Protein AF-A0A0C3AKZ2-F1 (afdb_monomer)

pLDDT: mean 85.58, std 11.34, range [43.47, 97.94]

Mean predicted aligned error: 7.95 Å

Foldseek 3Di:
DCVPPDDPDDDDDDDDDPQVCVVCVVVVVVQVQLQVFDFDADPVVRDTDTHHDHDPDDDDDLVVCCRVVVHDGQQDQQSDPVDRDGFDFDPPDPPDGGTHDDQDDPPDPDPPDD

Sequence (114 aa):
RLEHVFSLGVIPGPHSPKHVNSFLYPFYAEARLGSIGIPTFHSRLDRQFQMRWYVLFNTLDMPALAKVDGGKGAGAVVPCQKCPIEAIRDPRKKSGGTYYVPHQRPDEDGAWTD

Structure (mmCIF, N/CA/C/O backbone):
data_AF-A0A0C3AKZ2-F1
#
_entry.id   AF-A0A0C3AKZ2-F1
#
loop_
_atom_site.group_PDB
_atom_site.id
_atom_site.type_symbol
_atom_site.label_atom_id
_atom_site.label_alt_id
_atom_site.label_comp_id
_atom_site.label_asym_id
_atom_site.label_entity_id
_atom_site.label_seq_id
_atom_site.pdbx_PDB_ins_code
_atom_site.Cartn_x
_atom_site.Cartn_y
_atom_site.Cartn_z
_atom_site.occupancy
_atom_site.B_iso_or_equiv
_atom_site.auth_seq_id
_atom_site.auth_comp_id
_atom_site.auth_asym_id
_atom_site.auth_atom_id
_atom_s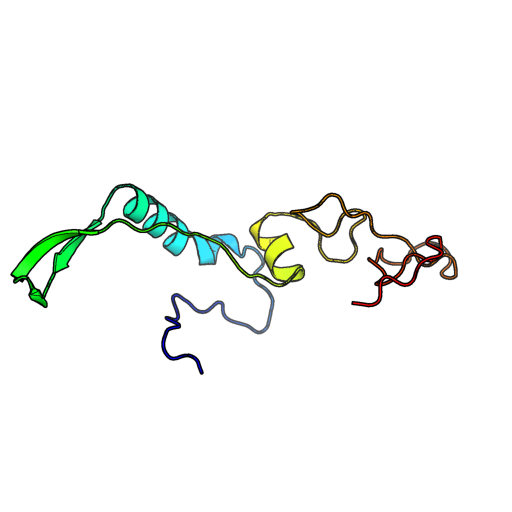ite.pdbx_PDB_model_num
ATOM 1 N N . ARG A 1 1 ? -17.242 10.279 -8.518 1.00 58.69 1 ARG A N 1
ATOM 2 C CA . ARG A 1 1 ? -18.024 10.284 -7.256 1.00 58.69 1 ARG A CA 1
ATOM 3 C C . ARG A 1 1 ? -17.180 9.557 -6.206 1.00 58.69 1 ARG A C 1
ATOM 5 O O . ARG A 1 1 ? -16.802 8.430 -6.479 1.00 58.69 1 ARG A O 1
ATOM 12 N N . LEU A 1 2 ? -16.787 10.210 -5.103 1.00 81.62 2 LEU A N 1
ATOM 13 C CA . LEU A 1 2 ? -15.818 9.703 -4.098 1.00 81.62 2 LEU A CA 1
ATOM 14 C C . LEU A 1 2 ? -16.471 9.397 -2.732 1.00 81.62 2 LEU A C 1
ATOM 16 O O . LEU A 1 2 ? -15.820 9.415 -1.699 1.00 81.62 2 LEU A O 1
ATOM 20 N N . GLU A 1 3 ? -17.775 9.127 -2.720 1.00 90.38 3 GLU A N 1
ATOM 21 C CA . GLU A 1 3 ? -18.609 9.097 -1.502 1.00 90.38 3 GLU A CA 1
ATOM 22 C C . GLU A 1 3 ? -18.279 7.964 -0.523 1.00 90.38 3 GLU A C 1
ATOM 24 O O . GLU A 1 3 ? -18.623 8.046 0.649 1.00 90.38 3 GLU A O 1
ATOM 29 N N . HIS A 1 4 ? -17.583 6.930 -0.996 1.00 89.69 4 HIS A N 1
ATOM 30 C CA . HIS A 1 4 ? -17.173 5.771 -0.200 1.00 89.69 4 HIS A CA 1
ATOM 31 C C . HIS A 1 4 ? -15.644 5.655 -0.103 1.00 89.69 4 HIS A C 1
ATOM 33 O O . HIS A 1 4 ? -15.115 4.569 0.120 1.00 89.69 4 HIS A O 1
ATOM 39 N N . VAL A 1 5 ? -14.924 6.761 -0.322 1.00 89.75 5 VAL A N 1
ATOM 40 C CA . VAL A 1 5 ? -13.461 6.804 -0.267 1.00 89.75 5 VAL A CA 1
ATOM 41 C C . VAL A 1 5 ? -13.034 7.577 0.971 1.00 89.75 5 VAL A C 1
ATOM 43 O O . VAL A 1 5 ? -13.239 8.785 1.067 1.00 89.75 5 VAL A O 1
ATOM 46 N N . PHE A 1 6 ? -12.398 6.878 1.907 1.00 89.81 6 PHE A N 1
ATOM 47 C CA . PHE A 1 6 ? -11.768 7.495 3.068 1.00 89.81 6 PHE A CA 1
ATOM 48 C C . PHE A 1 6 ? -10.286 7.723 2.783 1.00 89.81 6 PHE A C 1
ATOM 50 O O . PHE A 1 6 ? -9.561 6.792 2.432 1.00 89.81 6 PHE A O 1
ATOM 57 N N . SER A 1 7 ? -9.829 8.964 2.945 1.00 89.81 7 SER A N 1
ATOM 58 C CA . SER A 1 7 ? -8.400 9.266 2.892 1.00 89.81 7 SER A CA 1
ATOM 59 C C . SER A 1 7 ? -7.744 8.816 4.193 1.00 89.81 7 SER A C 1
ATOM 61 O O . SER A 1 7 ? -8.040 9.356 5.256 1.00 89.81 7 SER A O 1
ATOM 63 N N . LEU A 1 8 ? -6.868 7.816 4.107 1.00 88.69 8 LEU A N 1
ATOM 64 C CA . LEU A 1 8 ? -6.128 7.290 5.260 1.00 88.69 8 LEU A CA 1
ATOM 65 C C . LEU A 1 8 ? -4.833 8.060 5.536 1.00 88.69 8 LEU A C 1
ATOM 67 O O . LEU A 1 8 ? -4.309 8.018 6.644 1.00 88.69 8 LEU A O 1
ATOM 71 N N . GLY A 1 9 ? -4.298 8.754 4.534 1.00 89.44 9 GLY A N 1
ATOM 72 C CA . GLY A 1 9 ? -3.044 9.478 4.661 1.00 89.44 9 GLY A CA 1
ATOM 73 C C . GLY A 1 9 ? -2.647 10.180 3.372 1.00 89.44 9 GLY A C 1
ATOM 74 O O . GLY A 1 9 ? -3.158 9.885 2.293 1.00 89.44 9 GLY A O 1
ATOM 75 N N . VAL A 1 10 ? -1.714 11.120 3.501 1.00 90.88 10 VAL A N 1
ATOM 76 C CA . VAL A 1 10 ? -1.169 11.899 2.388 1.00 90.88 10 VAL A CA 1
ATOM 77 C C . VAL A 1 10 ? 0.348 11.762 2.405 1.00 90.88 10 VAL A C 1
ATOM 79 O O . VAL A 1 10 ? 0.987 12.033 3.420 1.00 90.88 10 VAL A O 1
ATOM 82 N N . ILE A 1 11 ? 0.929 11.352 1.276 1.00 91.06 11 ILE A N 1
ATOM 83 C CA . ILE A 1 11 ? 2.379 11.401 1.071 1.00 91.06 11 ILE A CA 1
ATOM 84 C C . ILE A 1 11 ? 2.696 12.759 0.431 1.00 91.06 11 ILE A C 1
ATOM 86 O O . ILE A 1 11 ? 2.173 13.044 -0.649 1.00 91.06 11 ILE A O 1
ATOM 90 N N . PRO A 1 12 ? 3.509 13.614 1.073 1.00 90.56 12 PRO A N 1
ATOM 91 C CA . PRO A 1 12 ? 3.789 14.945 0.556 1.00 90.56 12 PRO A CA 1
ATOM 92 C C . PRO A 1 12 ? 4.616 14.883 -0.736 1.00 90.56 12 PRO A C 1
ATOM 94 O O . PRO A 1 12 ? 5.537 14.075 -0.863 1.00 90.56 12 PRO A O 1
ATOM 97 N N . GLY A 1 13 ? 4.287 15.763 -1.684 1.00 89.56 13 GLY A N 1
ATOM 98 C CA . GLY A 1 13 ? 5.088 16.023 -2.883 1.00 89.56 13 GLY A CA 1
ATOM 99 C C . GLY A 1 13 ? 6.197 17.061 -2.636 1.00 89.56 13 GLY A C 1
ATOM 100 O O . GLY A 1 13 ? 6.452 17.430 -1.490 1.00 89.56 13 GLY A O 1
ATOM 101 N N . PRO A 1 14 ? 6.865 17.569 -3.690 1.00 91.38 14 PRO A N 1
ATOM 102 C CA . PRO A 1 14 ? 6.663 17.265 -5.113 1.00 91.38 14 PRO A CA 1
ATOM 103 C C . PRO A 1 14 ? 7.445 16.031 -5.586 1.00 91.38 14 PRO A C 1
ATOM 105 O O . PRO A 1 14 ? 7.193 15.503 -6.666 1.00 91.38 14 PRO A O 1
ATOM 108 N N . HIS A 1 15 ? 8.413 15.575 -4.792 1.00 89.50 15 HIS A N 1
ATOM 109 C CA . HIS A 1 15 ? 9.263 14.451 -5.148 1.00 89.50 15 HIS A CA 1
ATOM 110 C C . HIS A 1 15 ? 8.684 13.141 -4.650 1.00 89.50 15 HIS A C 1
ATOM 112 O O . HIS A 1 15 ? 8.042 13.058 -3.608 1.00 89.50 15 HIS A O 1
ATOM 118 N N . SER A 1 16 ? 8.973 12.086 -5.398 1.00 85.75 16 SER A N 1
ATOM 119 C CA . SER A 1 16 ? 8.522 10.764 -5.021 1.00 85.75 16 SER A CA 1
ATOM 120 C C . SER A 1 16 ? 9.211 10.285 -3.733 1.00 85.75 16 SER A C 1
ATOM 122 O O . SER A 1 16 ? 10.422 10.502 -3.597 1.00 85.75 16 SER A O 1
ATOM 124 N N . PRO A 1 17 ? 8.502 9.588 -2.828 1.00 89.62 17 PRO A N 1
ATOM 125 C CA . PRO A 1 17 ? 9.085 9.121 -1.577 1.00 89.62 17 PRO A CA 1
ATOM 126 C C . PRO A 1 17 ? 10.242 8.158 -1.857 1.00 89.62 17 PRO A C 1
ATOM 128 O O . PRO A 1 17 ? 10.113 7.242 -2.673 1.00 89.62 17 PRO A O 1
ATOM 131 N N . LYS A 1 18 ? 11.370 8.357 -1.162 1.00 87.50 18 LYS A N 1
ATOM 132 C CA . LYS A 1 18 ? 12.519 7.436 -1.218 1.00 87.50 18 LYS A CA 1
ATOM 133 C C . LYS A 1 18 ? 12.165 6.069 -0.631 1.00 87.50 18 LYS A C 1
ATOM 135 O O . LYS A 1 18 ? 12.561 5.044 -1.170 1.00 87.50 18 LYS A O 1
ATOM 140 N N . HIS A 1 19 ? 11.381 6.071 0.446 1.00 88.00 19 HIS A N 1
ATOM 141 C CA . HIS A 1 19 ? 10.941 4.874 1.155 1.00 88.00 19 HIS A CA 1
ATOM 142 C C . HIS A 1 19 ? 9.424 4.924 1.331 1.00 88.00 19 HIS A C 1
ATOM 144 O O . HIS A 1 19 ? 8.930 5.372 2.355 1.00 88.00 19 HIS A O 1
ATOM 150 N N . VAL A 1 20 ? 8.662 4.488 0.324 1.00 90.12 20 VAL A N 1
ATOM 151 C CA . VAL A 1 20 ? 7.187 4.511 0.402 1.00 90.12 20 VAL A CA 1
ATOM 152 C C . VAL A 1 20 ? 6.663 3.719 1.610 1.00 90.12 20 VAL A C 1
ATOM 154 O O . VAL A 1 20 ? 5.724 4.148 2.276 1.00 90.12 20 VAL A O 1
ATOM 157 N N . ASN A 1 21 ? 7.347 2.632 1.976 1.00 88.94 21 ASN A N 1
ATOM 158 C CA . ASN A 1 21 ? 6.959 1.772 3.091 1.00 88.94 21 ASN A CA 1
ATOM 159 C C . ASN A 1 21 ? 7.025 2.464 4.462 1.00 88.94 21 ASN A C 1
ATOM 161 O O . ASN A 1 21 ? 6.287 2.061 5.355 1.00 88.94 21 ASN A O 1
ATOM 165 N N . SER A 1 22 ? 7.813 3.535 4.642 1.00 91.94 22 SER A N 1
ATOM 166 C CA . SER A 1 22 ? 7.794 4.292 5.906 1.00 91.94 22 SER A CA 1
ATOM 167 C C . SER A 1 22 ? 6.466 5.020 6.119 1.00 91.94 22 SER A C 1
ATOM 169 O O . SER A 1 22 ? 6.026 5.171 7.253 1.00 91.94 22 SER A O 1
ATOM 171 N N . PHE A 1 23 ? 5.812 5.443 5.033 1.00 92.31 23 PHE A N 1
ATOM 172 C CA . PHE A 1 23 ? 4.497 6.086 5.075 1.00 92.31 23 PHE A CA 1
ATOM 173 C C . PHE A 1 23 ? 3.366 5.067 5.234 1.00 92.31 23 PHE A C 1
ATOM 175 O O . PHE A 1 23 ? 2.360 5.365 5.868 1.00 92.31 23 PHE A O 1
ATOM 182 N N . LEU A 1 24 ? 3.528 3.865 4.672 1.00 91.50 24 LEU A N 1
ATOM 183 C CA . LEU A 1 24 ? 2.522 2.801 4.738 1.00 91.50 24 LEU A CA 1
ATOM 184 C C . LEU A 1 24 ? 2.575 1.997 6.044 1.00 91.50 24 LEU A C 1
ATOM 186 O O . LEU A 1 24 ? 1.610 1.312 6.379 1.00 91.50 24 LEU A O 1
ATOM 190 N N . TYR A 1 25 ? 3.675 2.076 6.796 1.00 93.00 25 TYR A N 1
ATOM 191 C CA . TYR A 1 25 ? 3.870 1.289 8.012 1.00 93.00 25 TYR A CA 1
ATOM 192 C C . TYR A 1 25 ? 2.752 1.448 9.062 1.00 93.00 25 TYR A C 1
ATOM 194 O O . TYR A 1 25 ? 2.283 0.419 9.550 1.00 93.00 25 TYR A O 1
ATOM 202 N N . PRO A 1 26 ? 2.253 2.662 9.390 1.00 93.94 26 PRO A N 1
ATOM 203 C CA . PRO A 1 26 ? 1.145 2.807 10.337 1.00 93.94 26 PRO A CA 1
ATOM 204 C C . PRO A 1 26 ? -0.117 2.064 9.885 1.00 93.94 26 PRO A C 1
ATOM 206 O O . PRO A 1 26 ? -0.749 1.375 10.681 1.00 93.94 26 PRO A O 1
ATOM 209 N N . PHE A 1 27 ? -0.439 2.132 8.590 1.00 93.19 27 PHE A N 1
ATOM 210 C CA . PHE A 1 27 ? -1.571 1.403 8.023 1.00 93.19 27 PHE A CA 1
ATOM 211 C C . PHE A 1 27 ? -1.366 -0.113 8.095 1.00 93.19 27 PHE A C 1
ATOM 213 O O . PHE A 1 27 ? -2.279 -0.842 8.471 1.00 93.19 27 PHE A O 1
ATOM 220 N N . TYR A 1 28 ? -0.161 -0.597 7.787 1.00 92.25 28 TYR A N 1
ATOM 221 C CA . TYR A 1 28 ? 0.166 -2.018 7.896 1.00 92.25 28 TYR A CA 1
ATOM 222 C C . TYR A 1 28 ? 0.058 -2.530 9.342 1.00 92.25 28 TYR A C 1
ATOM 224 O O . TYR A 1 28 ? -0.473 -3.617 9.580 1.00 92.25 28 TYR A O 1
ATOM 232 N N . ALA A 1 29 ? 0.529 -1.746 10.315 1.00 94.44 29 ALA A N 1
ATOM 233 C CA . ALA A 1 29 ? 0.416 -2.079 11.730 1.00 94.44 29 ALA A CA 1
ATOM 234 C C . ALA A 1 29 ? -1.056 -2.182 12.168 1.00 94.44 29 ALA A C 1
ATOM 236 O O . ALA A 1 29 ? -1.433 -3.166 12.808 1.00 94.44 29 ALA A O 1
ATOM 237 N N . GLU A 1 30 ? -1.895 -1.230 11.752 1.00 94.25 30 GLU A N 1
ATOM 238 C CA . GLU A 1 30 ? -3.333 -1.245 12.037 1.00 94.25 30 GLU A CA 1
ATOM 239 C C . GLU A 1 30 ? -4.041 -2.418 11.343 1.00 94.25 30 GLU A C 1
ATOM 241 O O . GLU A 1 30 ? -4.841 -3.110 11.966 1.00 94.25 30 GLU A O 1
ATOM 246 N N . ALA A 1 31 ? -3.704 -2.717 10.083 1.00 94.19 31 ALA A N 1
ATOM 247 C CA . ALA A 1 31 ? -4.243 -3.869 9.352 1.00 94.19 31 ALA A CA 1
ATOM 248 C C . ALA A 1 31 ? -3.922 -5.194 10.051 1.00 94.19 31 ALA A C 1
ATOM 250 O O . ALA A 1 31 ? -4.762 -6.094 10.131 1.00 94.19 31 ALA A O 1
ATOM 251 N N . ARG A 1 32 ? -2.716 -5.307 10.618 1.00 95.44 32 ARG A N 1
ATOM 252 C CA . ARG A 1 32 ? -2.326 -6.472 11.411 1.00 95.44 32 ARG A CA 1
ATOM 253 C C . ARG A 1 32 ? -3.198 -6.606 12.660 1.00 95.44 32 ARG A C 1
ATOM 255 O O . ARG A 1 32 ? -3.666 -7.709 12.937 1.00 95.44 32 ARG A O 1
ATOM 262 N N . LEU A 1 33 ? -3.461 -5.516 13.379 1.00 96.25 33 LEU A N 1
ATOM 263 C CA . LEU A 1 33 ? -4.384 -5.529 14.521 1.00 96.25 33 LEU A CA 1
ATOM 264 C C . LEU A 1 33 ? -5.819 -5.859 14.085 1.00 96.25 33 LEU A C 1
ATOM 266 O O . LEU A 1 33 ? -6.463 -6.713 14.692 1.00 96.25 33 LEU A O 1
ATOM 270 N N . GLY A 1 34 ? -6.281 -5.272 12.981 1.00 96.44 34 GLY A N 1
ATOM 271 C CA . GLY A 1 34 ? -7.585 -5.529 12.372 1.00 96.44 34 GLY A CA 1
ATOM 272 C C . GLY A 1 34 ? -7.819 -6.999 12.029 1.00 96.44 34 GLY A C 1
ATOM 273 O O . GLY A 1 34 ? -8.925 -7.502 12.214 1.00 96.44 34 GLY A O 1
ATOM 274 N N . SER A 1 35 ? -6.777 -7.724 11.613 1.00 96.50 35 SER A N 1
ATOM 275 C CA . SER A 1 35 ? -6.884 -9.162 11.330 1.00 96.50 35 SER A CA 1
ATOM 276 C C . SER A 1 35 ? -7.110 -10.029 12.581 1.00 96.50 35 SER A C 1
ATOM 278 O O . SER A 1 35 ? -7.712 -11.101 12.484 1.00 96.50 35 SER A O 1
ATOM 280 N N . ILE A 1 36 ? -6.666 -9.558 13.753 1.00 96.38 36 ILE A N 1
ATOM 281 C CA . ILE A 1 36 ? -6.855 -10.209 15.060 1.00 96.38 36 ILE A CA 1
ATOM 282 C C . ILE A 1 36 ? -8.218 -9.809 15.654 1.00 96.38 36 ILE A C 1
ATOM 284 O O . ILE A 1 36 ? -8.983 -10.661 16.125 1.00 96.38 36 ILE A O 1
ATOM 288 N N . GLY A 1 37 ? -8.536 -8.517 15.589 1.00 96.69 37 GLY A N 1
ATOM 289 C CA . GLY A 1 37 ? -9.738 -7.902 16.142 1.00 96.69 37 GLY A CA 1
ATOM 290 C C . GLY A 1 37 ? -9.405 -6.689 17.007 1.00 96.69 37 GLY A C 1
ATOM 291 O O . GLY A 1 37 ? -8.531 -6.756 17.869 1.00 96.69 37 GLY A O 1
ATOM 292 N N . ILE A 1 38 ? -10.119 -5.589 16.775 1.00 96.00 38 ILE A N 1
ATOM 293 C CA . ILE A 1 38 ? -9.984 -4.338 17.524 1.00 96.00 38 ILE A CA 1
ATOM 294 C C . ILE A 1 38 ? -11.266 -4.129 18.345 1.00 96.00 38 ILE A C 1
ATOM 296 O O . ILE A 1 38 ? -12.350 -4.044 17.749 1.00 96.00 38 ILE A O 1
ATOM 300 N N . PRO A 1 39 ? -11.189 -4.028 19.688 1.00 96.56 39 PRO A N 1
ATOM 301 C CA . PRO A 1 39 ? -12.337 -3.677 20.517 1.00 96.56 39 PRO A CA 1
ATOM 302 C C . PRO A 1 39 ? -12.922 -2.337 20.066 1.00 96.56 39 PRO A C 1
ATOM 304 O O . PRO A 1 39 ? -12.255 -1.308 20.120 1.00 96.56 39 PRO A O 1
ATOM 307 N N . THR A 1 40 ? -14.157 -2.365 19.579 1.00 97.25 40 THR A N 1
ATOM 308 C CA . THR A 1 40 ? -14.819 -1.212 18.969 1.00 97.25 40 THR A CA 1
ATOM 309 C C . THR A 1 40 ? -16.231 -1.089 19.515 1.00 97.25 40 THR A C 1
ATOM 311 O O . THR A 1 40 ? -16.940 -2.081 19.691 1.00 97.25 40 THR A O 1
ATOM 314 N N . PHE A 1 41 ? -16.666 0.142 19.758 1.00 97.88 41 PHE A N 1
ATOM 315 C CA . PHE A 1 41 ? -18.023 0.417 20.203 1.00 97.88 41 PHE A CA 1
ATOM 316 C C . PHE A 1 41 ? -18.984 0.533 19.014 1.00 97.88 41 PHE A C 1
ATOM 318 O O . PHE A 1 41 ? -18.753 1.303 18.082 1.00 97.88 41 PHE A O 1
ATOM 325 N N . HIS A 1 42 ? -20.088 -0.213 19.050 1.00 97.25 42 HIS A N 1
ATOM 326 C CA . HIS A 1 42 ? -21.139 -0.152 18.042 1.00 97.25 42 HIS A CA 1
ATOM 327 C C . HIS A 1 42 ? -22.264 0.786 18.493 1.00 97.25 42 HIS A C 1
ATOM 329 O O . HIS A 1 42 ? -23.193 0.350 19.169 1.00 97.25 42 HIS A O 1
ATOM 335 N N . SER A 1 43 ? -22.261 2.037 18.027 1.00 96.88 43 SER A N 1
ATOM 336 C CA . SER A 1 43 ? -23.221 3.072 18.460 1.00 96.88 43 SER A CA 1
ATOM 337 C C . SER A 1 43 ? -24.697 2.681 18.306 1.00 96.88 43 SER A C 1
ATOM 339 O O . SER A 1 43 ? -25.480 2.864 19.226 1.00 96.88 43 SER A O 1
ATOM 341 N N . ARG A 1 44 ? -25.090 2.071 17.178 1.00 97.00 44 ARG A N 1
ATOM 342 C CA . ARG A 1 44 ? -26.488 1.638 16.946 1.00 97.00 44 ARG A CA 1
ATOM 343 C C . ARG A 1 44 ? -26.966 0.515 17.879 1.00 97.00 44 ARG A C 1
ATOM 345 O O . ARG A 1 44 ? -28.165 0.368 18.070 1.00 97.00 44 ARG A O 1
ATOM 352 N N . LEU A 1 45 ? -26.055 -0.326 18.367 1.00 96.88 45 LEU A N 1
ATOM 353 C CA . LEU A 1 45 ? -26.378 -1.494 19.198 1.00 96.88 45 LEU A CA 1
ATOM 354 C C . LEU A 1 45 ? -25.992 -1.281 20.666 1.00 96.88 45 LEU A C 1
ATOM 356 O O . LEU A 1 45 ? -26.159 -2.206 21.454 1.00 96.88 45 LEU A O 1
ATOM 360 N N . ASP A 1 46 ? -25.433 -0.111 20.988 1.00 97.38 46 ASP A N 1
ATOM 361 C CA . ASP A 1 46 ? -24.951 0.285 22.311 1.00 97.38 46 ASP A CA 1
ATOM 362 C C . ASP A 1 46 ? -24.114 -0.798 23.016 1.00 97.38 46 ASP A C 1
ATOM 364 O O . ASP A 1 46 ? -24.337 -1.169 24.166 1.00 97.38 46 ASP A O 1
ATOM 368 N N . ARG A 1 47 ? -23.161 -1.393 22.285 1.00 97.94 47 ARG A N 1
ATOM 369 C CA . ARG A 1 47 ? -22.335 -2.491 22.810 1.00 97.94 47 ARG A CA 1
ATOM 370 C C . ARG A 1 47 ? -20.942 -2.535 22.203 1.00 97.94 47 ARG A C 1
ATOM 372 O O . ARG A 1 47 ? -20.727 -2.102 21.071 1.00 97.94 47 ARG A O 1
ATOM 379 N N . GLN A 1 48 ? -20.009 -3.129 22.938 1.00 97.94 48 GLN A N 1
ATOM 380 C CA . GLN A 1 48 ? -18.673 -3.446 22.435 1.00 97.94 48 GLN A CA 1
ATOM 381 C C . GLN A 1 48 ? -18.719 -4.668 21.508 1.00 97.94 48 GLN A C 1
ATOM 383 O O . GLN A 1 48 ? -19.465 -5.619 21.745 1.00 97.94 48 GLN A O 1
ATOM 388 N N . PHE A 1 49 ? -17.902 -4.658 20.459 1.00 97.06 49 PHE A N 1
ATOM 389 C CA . PHE A 1 49 ? -17.666 -5.807 19.590 1.00 97.06 49 PHE A CA 1
ATOM 390 C C . PHE A 1 49 ? -16.203 -5.852 19.140 1.00 97.06 49 PHE A C 1
ATOM 392 O O . PHE A 1 49 ? -15.471 -4.872 19.250 1.00 97.06 49 PHE A O 1
ATOM 399 N N . GLN A 1 50 ? -15.768 -7.005 18.636 1.00 97.31 50 GLN A N 1
ATOM 400 C CA . GLN A 1 50 ? -14.442 -7.158 18.039 1.00 97.31 50 GLN A CA 1
ATOM 401 C C . GLN A 1 50 ? -14.531 -6.860 16.543 1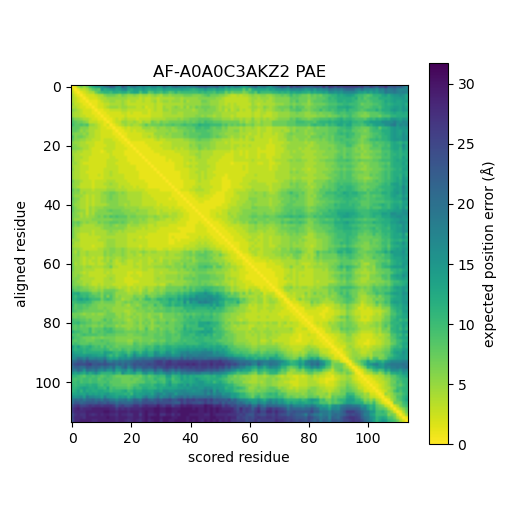.00 97.31 50 GLN A C 1
ATOM 403 O O . GLN A 1 50 ? -15.030 -7.683 15.774 1.00 97.31 50 GLN A O 1
ATOM 408 N N . MET A 1 51 ? -14.072 -5.680 16.129 1.00 96.50 51 MET A N 1
ATOM 409 C CA . MET A 1 51 ? -14.035 -5.303 14.721 1.00 96.50 51 MET A CA 1
ATOM 410 C C . MET A 1 51 ? -12.863 -5.996 14.038 1.00 96.50 51 MET A C 1
ATOM 412 O O . MET A 1 51 ? -11.711 -5.789 14.414 1.00 96.50 51 MET A O 1
ATOM 416 N N . ARG A 1 52 ? -13.163 -6.801 13.019 1.00 97.19 52 ARG A N 1
ATOM 417 C CA . ARG A 1 52 ? -12.157 -7.421 12.158 1.00 97.19 52 ARG A CA 1
ATOM 418 C C . ARG A 1 52 ? -12.251 -6.857 10.759 1.00 97.19 52 ARG A C 1
ATOM 420 O O . ARG A 1 52 ? -13.349 -6.717 10.227 1.00 97.19 52 ARG A O 1
ATOM 427 N N . TRP A 1 53 ? -11.104 -6.562 10.170 1.00 94.62 53 TRP A N 1
ATOM 428 C CA . TRP A 1 53 ? -11.023 -6.075 8.803 1.00 94.62 53 TRP A CA 1
ATOM 429 C C . TRP A 1 53 ? -9.740 -6.567 8.138 1.00 94.62 53 TRP A C 1
ATOM 431 O O . TRP A 1 53 ? -8.750 -6.869 8.805 1.00 94.62 53 TRP A O 1
ATOM 441 N N . TYR A 1 54 ? -9.791 -6.679 6.813 1.00 94.75 54 TYR A N 1
ATOM 442 C CA . TYR A 1 54 ? -8.726 -7.250 5.996 1.00 94.75 54 TYR A CA 1
ATOM 443 C C . TYR A 1 54 ? -8.518 -6.385 4.756 1.00 94.75 54 TYR A C 1
ATOM 445 O O . TYR A 1 54 ? -9.480 -5.886 4.169 1.00 94.75 54 TYR A O 1
ATOM 453 N N . VAL A 1 55 ? -7.264 -6.228 4.339 1.00 91.50 55 VAL A N 1
ATOM 454 C CA . VAL A 1 55 ? -6.930 -5.598 3.058 1.00 91.50 55 VAL A CA 1
ATOM 455 C C . VAL A 1 55 ? -7.176 -6.621 1.954 1.00 91.50 55 VAL A C 1
ATOM 457 O O . VAL A 1 55 ? -6.509 -7.651 1.917 1.00 91.50 55 VAL A O 1
ATOM 460 N N . LEU A 1 56 ? -8.143 -6.355 1.074 1.00 91.12 56 LEU A N 1
ATOM 461 C CA . LEU A 1 56 ? -8.490 -7.275 -0.016 1.00 91.12 56 LEU A CA 1
ATOM 462 C C . LEU A 1 56 ? -7.570 -7.111 -1.229 1.00 91.12 56 LEU A C 1
ATOM 464 O O . LEU A 1 56 ? -7.079 -8.095 -1.771 1.00 91.12 56 LEU A O 1
ATOM 468 N N . PHE A 1 57 ? -7.337 -5.873 -1.664 1.00 86.31 57 PHE A N 1
ATOM 469 C CA . PHE A 1 57 ? -6.474 -5.567 -2.801 1.00 86.31 57 PHE A CA 1
ATOM 470 C C . PHE A 1 57 ? -5.916 -4.145 -2.696 1.00 86.31 57 PHE A C 1
ATOM 472 O O . PHE A 1 57 ? -6.527 -3.276 -2.077 1.00 86.31 57 PHE A O 1
ATOM 479 N N . ASN A 1 58 ? -4.773 -3.914 -3.344 1.00 85.88 58 ASN A N 1
ATOM 480 C CA . ASN A 1 58 ? -4.163 -2.595 -3.497 1.00 85.88 58 ASN A CA 1
ATOM 481 C C . ASN A 1 58 ? -4.112 -2.244 -4.985 1.00 85.88 58 ASN A C 1
ATOM 483 O O . ASN A 1 58 ? -3.519 -2.980 -5.774 1.00 85.88 58 ASN A O 1
ATOM 487 N N . THR A 1 59 ? -4.711 -1.118 -5.368 1.00 87.19 59 THR A N 1
ATOM 488 C CA . THR A 1 59 ? -4.613 -0.566 -6.726 1.00 87.19 59 THR A CA 1
ATOM 489 C C . THR A 1 59 ? -3.520 0.487 -6.766 1.00 87.19 59 THR A C 1
ATOM 491 O O . THR A 1 59 ? -3.626 1.518 -6.102 1.00 87.19 59 TH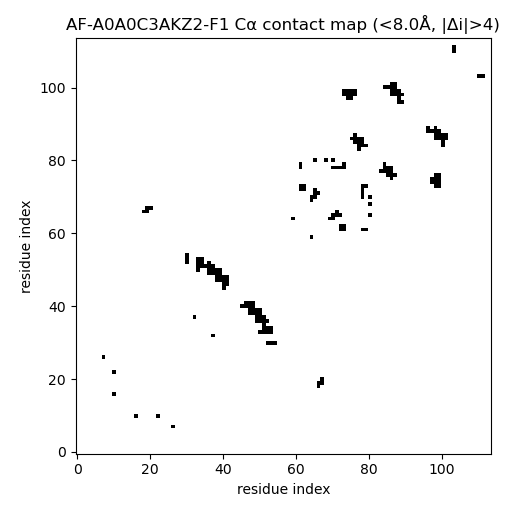R A O 1
ATOM 494 N N . LEU A 1 60 ? -2.475 0.228 -7.541 1.00 87.56 60 LEU A N 1
ATOM 495 C CA . LEU A 1 60 ? -1.327 1.110 -7.705 1.00 87.56 60 LEU A CA 1
ATOM 496 C C . LEU A 1 60 ? -0.999 1.194 -9.194 1.00 87.56 60 LEU A C 1
ATOM 498 O O . LEU A 1 60 ? -1.178 0.217 -9.924 1.00 87.56 60 LEU A O 1
ATOM 502 N N . ASP A 1 61 ? -0.503 2.343 -9.641 1.00 86.06 61 ASP A N 1
ATOM 503 C CA . ASP A 1 61 ? 0.144 2.406 -10.946 1.00 86.06 61 ASP A CA 1
ATOM 504 C C . ASP A 1 61 ? 1.470 1.616 -10.918 1.00 86.06 61 ASP A C 1
ATOM 506 O O . ASP A 1 61 ? 1.994 1.257 -9.858 1.00 86.06 61 ASP A O 1
ATOM 510 N N . MET A 1 62 ? 2.022 1.304 -12.094 1.00 82.62 62 MET A N 1
ATOM 511 C CA . MET A 1 62 ? 3.267 0.529 -12.183 1.00 82.62 62 MET A CA 1
ATOM 512 C C . MET A 1 62 ? 4.437 1.164 -11.398 1.00 82.62 62 MET A C 1
ATOM 514 O O . MET A 1 62 ? 5.147 0.430 -10.705 1.00 82.62 62 MET A O 1
ATOM 518 N N . PRO A 1 63 ? 4.664 2.496 -11.444 1.00 84.81 63 PRO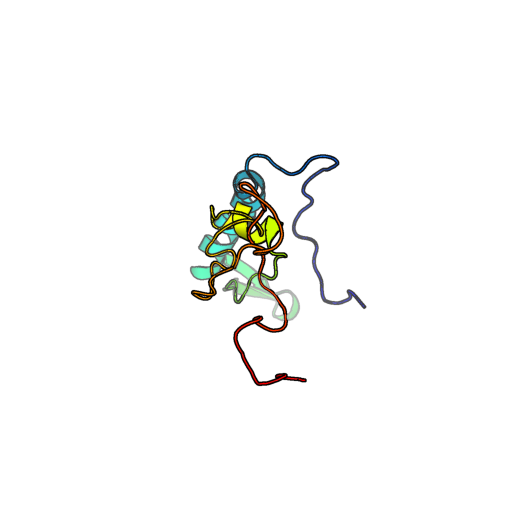 A N 1
ATOM 519 C CA . PRO A 1 63 ? 5.708 3.133 -10.643 1.00 84.81 63 PRO A CA 1
ATOM 520 C C . PRO A 1 63 ? 5.520 2.997 -9.128 1.00 84.81 63 PRO A C 1
ATOM 522 O O . PRO A 1 63 ? 6.508 2.780 -8.421 1.00 84.81 63 PRO A O 1
ATOM 525 N N . ALA A 1 64 ? 4.297 3.143 -8.608 1.00 87.12 64 ALA A N 1
ATOM 526 C CA . ALA A 1 64 ? 4.034 2.991 -7.182 1.00 87.12 64 ALA A CA 1
ATOM 527 C C . ALA A 1 64 ? 4.156 1.528 -6.750 1.00 87.12 64 ALA A C 1
ATOM 529 O O . ALA A 1 64 ? 4.789 1.263 -5.729 1.00 87.12 64 ALA A O 1
ATOM 530 N N . LEU A 1 65 ? 3.641 0.585 -7.547 1.00 86.50 65 LEU A N 1
ATOM 531 C CA . LEU A 1 65 ? 3.756 -0.848 -7.266 1.00 86.50 65 LEU A CA 1
ATOM 532 C C . LEU A 1 65 ? 5.224 -1.272 -7.142 1.00 86.50 65 LEU A C 1
ATOM 534 O O . LEU A 1 65 ? 5.603 -1.850 -6.126 1.00 86.50 65 LEU A O 1
ATOM 538 N N . ALA A 1 66 ? 6.072 -0.866 -8.095 1.00 86.50 66 ALA A N 1
ATOM 539 C CA . ALA A 1 66 ? 7.504 -1.157 -8.058 1.00 86.50 66 ALA A CA 1
ATOM 540 C C . ALA A 1 66 ? 8.183 -0.649 -6.772 1.00 86.50 66 ALA A C 1
ATOM 542 O O . ALA A 1 66 ? 9.109 -1.277 -6.268 1.00 86.50 66 ALA A O 1
ATOM 543 N N . LYS A 1 67 ? 7.725 0.470 -6.203 1.00 87.50 67 LYS A N 1
ATOM 544 C CA . LYS A 1 67 ? 8.278 0.998 -4.946 1.00 87.50 67 LYS A CA 1
ATOM 545 C C . LYS A 1 67 ? 7.775 0.268 -3.712 1.00 87.50 67 LYS A C 1
ATOM 547 O O . LYS A 1 67 ? 8.544 0.111 -2.769 1.00 87.50 67 LYS A O 1
ATOM 552 N N . VAL A 1 68 ? 6.503 -0.120 -3.704 1.00 87.56 68 VAL A N 1
ATOM 553 C CA . VAL A 1 68 ? 5.879 -0.818 -2.572 1.00 87.56 68 VAL A CA 1
ATOM 554 C C . VAL A 1 68 ? 6.433 -2.236 -2.460 1.00 87.56 68 VAL A C 1
ATOM 556 O O . VAL A 1 68 ? 6.927 -2.621 -1.401 1.00 87.56 68 VAL A O 1
ATOM 559 N N . ASP A 1 69 ? 6.450 -2.966 -3.575 1.00 84.75 69 ASP A N 1
ATOM 560 C CA . ASP A 1 69 ? 6.845 -4.375 -3.637 1.00 84.75 69 ASP A CA 1
ATOM 561 C C . ASP A 1 69 ? 8.365 -4.550 -3.891 1.00 84.75 69 ASP A C 1
ATOM 563 O O . ASP A 1 69 ? 8.843 -5.670 -4.053 1.00 84.75 69 ASP A O 1
ATOM 567 N N . GLY A 1 70 ? 9.145 -3.462 -3.970 1.00 81.44 70 GLY A N 1
ATO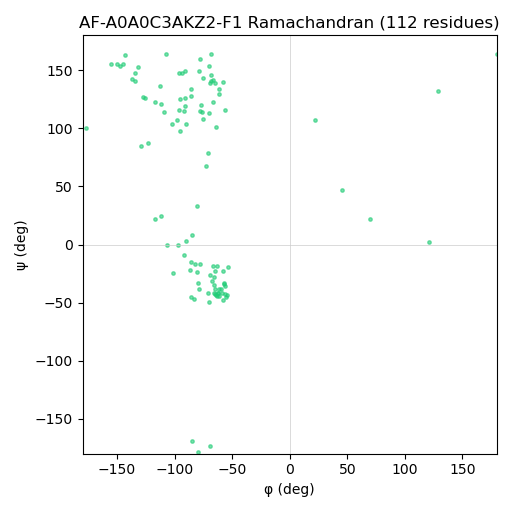M 568 C CA . GLY A 1 70 ? 10.604 -3.506 -4.174 1.00 81.44 70 GLY A CA 1
ATOM 569 C C . GLY A 1 70 ? 11.054 -3.971 -5.568 1.00 81.44 70 GLY A C 1
ATOM 570 O O . GLY A 1 70 ? 12.174 -4.453 -5.735 1.00 81.44 70 GLY A O 1
ATOM 571 N N . GLY A 1 71 ? 10.180 -3.852 -6.567 1.00 81.31 71 GLY A N 1
ATOM 572 C CA . GLY A 1 71 ? 10.447 -4.203 -7.958 1.00 81.31 71 GLY A CA 1
ATOM 573 C C . GLY A 1 71 ? 11.235 -3.146 -8.730 1.00 81.31 71 GLY A C 1
ATOM 574 O O . GLY A 1 71 ? 11.604 -2.081 -8.232 1.00 81.31 71 GLY A O 1
ATOM 575 N N . LYS A 1 72 ? 11.471 -3.433 -10.012 1.00 81.31 72 LYS A N 1
ATOM 576 C CA . LYS A 1 72 ? 11.958 -2.437 -10.974 1.00 81.31 72 LYS A CA 1
ATOM 577 C C . LYS A 1 72 ? 10.772 -1.810 -11.708 1.00 81.31 72 LYS A C 1
ATOM 579 O O . LYS A 1 72 ? 9.761 -2.462 -11.927 1.00 81.31 72 LYS A O 1
ATOM 584 N N . GLY A 1 73 ? 10.903 -0.534 -12.075 1.00 80.31 73 GLY A N 1
ATOM 585 C CA . GLY A 1 73 ? 9.853 0.197 -12.793 1.00 80.31 73 GLY A CA 1
ATOM 586 C C . GLY A 1 73 ? 9.638 -0.294 -14.230 1.00 80.31 73 GLY A C 1
ATOM 587 O O . GLY A 1 73 ? 10.278 -1.238 -14.684 1.00 80.31 73 GLY A O 1
ATOM 588 N N . ALA A 1 74 ? 8.789 0.417 -14.976 1.00 80.56 74 ALA A N 1
ATOM 589 C CA . ALA A 1 74 ? 8.317 0.034 -16.315 1.00 80.56 74 ALA A CA 1
ATOM 590 C C . ALA A 1 74 ? 9.412 -0.291 -17.357 1.00 80.56 74 ALA A C 1
ATOM 592 O O . ALA A 1 74 ? 9.131 -0.963 -18.340 1.00 80.56 74 ALA A O 1
ATOM 593 N N . GLY A 1 75 ? 10.653 0.159 -17.143 1.00 84.06 75 GLY A N 1
ATOM 594 C CA . GLY A 1 75 ? 11.794 -0.145 -18.011 1.00 84.06 75 GLY A CA 1
ATOM 595 C C . GLY A 1 75 ? 12.514 -1.469 -17.736 1.00 84.06 75 GLY A C 1
ATOM 596 O O . GLY A 1 75 ? 13.605 -1.680 -18.268 1.00 84.06 75 GLY A O 1
ATOM 597 N N . ALA A 1 76 ? 11.975 -2.318 -16.862 1.00 86.69 76 ALA A N 1
ATOM 598 C CA . ALA A 1 76 ? 12.526 -3.632 -16.554 1.00 86.69 76 ALA A CA 1
ATOM 599 C C . ALA A 1 76 ? 12.209 -4.667 -17.643 1.00 86.69 76 ALA A C 1
ATOM 601 O O . ALA A 1 76 ? 11.242 -4.519 -18.381 1.00 86.69 76 ALA A O 1
ATOM 602 N N . VAL A 1 77 ? 12.992 -5.751 -17.685 1.00 89.06 77 VAL A N 1
ATOM 603 C CA . VAL A 1 77 ? 12.701 -6.927 -18.530 1.00 89.06 77 VAL A CA 1
ATOM 604 C C . VAL A 1 77 ? 11.372 -7.564 -18.131 1.00 89.06 77 VAL A C 1
ATOM 606 O O . VAL A 1 77 ? 10.612 -7.963 -18.994 1.00 89.06 77 VAL A O 1
ATOM 609 N N . VAL A 1 78 ? 11.071 -7.611 -16.833 1.00 88.88 78 VAL A N 1
ATOM 610 C CA . VAL A 1 78 ? 9.796 -8.101 -16.295 1.00 88.88 78 VAL A CA 1
ATOM 611 C C . VAL A 1 78 ? 9.199 -6.975 -15.447 1.00 88.88 78 VAL A C 1
ATOM 613 O O . VAL A 1 78 ? 9.534 -6.859 -14.267 1.00 88.88 78 VAL A O 1
ATOM 616 N N . PRO A 1 79 ? 8.427 -6.052 -16.052 1.00 85.00 79 PRO A N 1
ATOM 617 C CA . PRO A 1 79 ? 7.947 -4.857 -15.358 1.00 85.00 79 PRO A CA 1
ATOM 618 C C . PRO A 1 79 ? 6.721 -5.117 -14.477 1.00 85.00 79 PRO A C 1
ATOM 620 O O . PRO A 1 79 ? 6.483 -4.365 -13.535 1.00 85.00 79 PRO A O 1
ATOM 623 N N . CYS A 1 80 ? 5.939 -6.165 -14.752 1.00 84.50 80 CYS A N 1
ATOM 624 C CA . CYS A 1 80 ? 4.831 -6.556 -13.887 1.00 84.50 80 CYS A CA 1
ATOM 625 C C . CYS A 1 80 ? 5.328 -7.473 -12.768 1.00 84.50 80 CYS A C 1
ATOM 627 O O . CYS A 1 80 ? 6.039 -8.439 -13.015 1.00 84.50 80 CYS A O 1
ATOM 629 N N . GLN A 1 81 ? 4.904 -7.212 -11.533 1.00 81.81 81 GLN A N 1
ATOM 630 C CA . GLN A 1 81 ? 5.227 -8.077 -10.390 1.00 81.81 81 GLN A CA 1
ATOM 631 C C . GLN A 1 81 ? 4.178 -9.163 -10.138 1.00 81.81 81 GLN A C 1
ATOM 633 O O . GLN A 1 81 ? 4.380 -10.032 -9.294 1.00 81.81 81 GLN A O 1
ATOM 638 N N . LYS A 1 82 ? 3.038 -9.100 -10.833 1.00 84.25 82 LYS A N 1
ATOM 639 C CA . LYS A 1 82 ? 1.933 -10.056 -10.682 1.00 84.25 82 LYS A CA 1
ATOM 640 C C . LYS A 1 82 ? 1.900 -11.101 -11.795 1.00 84.25 82 LYS A C 1
ATOM 642 O O . LYS A 1 82 ? 1.370 -12.182 -11.576 1.00 84.25 82 LYS A O 1
ATOM 647 N N . CYS A 1 83 ? 2.454 -10.796 -12.967 1.00 84.88 83 CYS A N 1
ATOM 648 C CA . CYS A 1 83 ? 2.526 -11.723 -14.091 1.00 84.88 83 CYS A CA 1
ATOM 649 C C . CYS A 1 83 ? 3.947 -11.767 -14.674 1.00 84.88 83 CYS A C 1
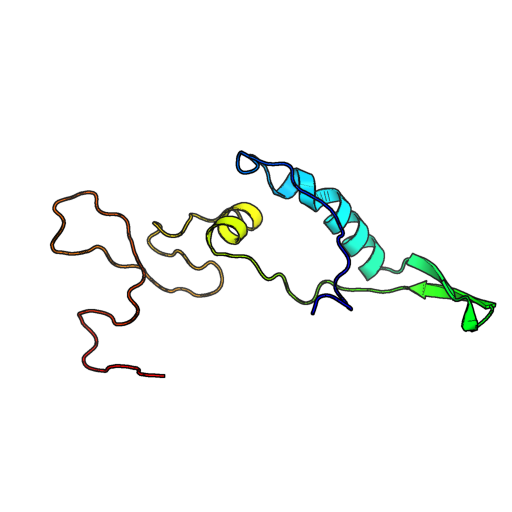ATOM 651 O O . CYS A 1 83 ? 4.667 -10.771 -14.591 1.00 84.88 83 CYS A O 1
ATOM 653 N N . PRO A 1 84 ? 4.353 -12.888 -15.295 1.00 87.38 84 PRO A N 1
ATOM 654 C CA . PRO A 1 84 ? 5.694 -13.063 -15.853 1.00 87.38 84 PRO A CA 1
ATOM 655 C C . PRO A 1 84 ? 5.845 -12.405 -17.236 1.00 87.38 84 PRO A C 1
ATOM 657 O O . PRO A 1 84 ? 6.533 -12.933 -18.102 1.00 87.38 84 PRO A O 1
ATOM 660 N N . ILE A 1 85 ? 5.164 -11.282 -17.489 1.00 87.25 85 ILE A N 1
ATOM 661 C CA . ILE A 1 85 ? 5.218 -10.632 -18.800 1.00 87.25 85 ILE A CA 1
ATOM 662 C C . ILE A 1 85 ? 6.616 -10.079 -19.061 1.00 87.25 85 ILE A C 1
ATOM 664 O O . ILE A 1 85 ? 7.128 -9.249 -18.308 1.00 87.25 85 ILE A O 1
ATOM 668 N N . GLU A 1 86 ? 7.216 -10.529 -20.155 1.00 89.25 86 GLU A N 1
ATOM 669 C CA . GLU A 1 86 ? 8.512 -10.035 -20.597 1.00 89.25 86 GLU A CA 1
ATOM 670 C C . GLU A 1 86 ? 8.334 -8.852 -21.544 1.00 89.25 86 GLU A C 1
ATOM 672 O O . GLU A 1 86 ? 7.621 -8.928 -22.547 1.00 89.25 86 GLU A O 1
ATOM 677 N N . ALA A 1 87 ? 8.988 -7.751 -21.206 1.00 89.31 87 ALA A N 1
ATOM 678 C CA . ALA A 1 87 ? 9.122 -6.574 -22.032 1.00 89.31 87 ALA A CA 1
ATOM 679 C C . ALA A 1 87 ? 10.204 -6.789 -23.098 1.00 89.31 87 ALA A C 1
ATOM 681 O O . ALA A 1 87 ? 11.206 -7.473 -22.877 1.00 89.31 87 ALA A O 1
ATOM 682 N N . ILE A 1 88 ? 10.034 -6.140 -24.244 1.00 87.12 88 ILE A N 1
ATOM 683 C CA . ILE A 1 88 ? 10.972 -6.204 -25.366 1.00 87.12 88 ILE A CA 1
ATOM 684 C C . ILE A 1 88 ? 11.745 -4.892 -25.497 1.00 87.12 88 ILE A C 1
ATOM 686 O O . ILE A 1 88 ? 11.373 -3.857 -24.938 1.00 87.12 88 ILE A O 1
ATOM 690 N N . ARG A 1 89 ? 12.844 -4.926 -26.251 1.00 86.81 89 ARG A N 1
ATOM 691 C CA . ARG A 1 89 ? 13.536 -3.714 -26.703 1.00 86.81 89 ARG A CA 1
ATOM 692 C C . ARG A 1 89 ? 13.067 -3.363 -28.102 1.00 86.81 89 ARG A C 1
ATOM 694 O O . ARG A 1 89 ? 12.805 -4.255 -28.898 1.00 86.81 89 ARG A O 1
ATOM 701 N N . ASP A 1 90 ? 13.034 -2.071 -28.414 1.00 78.12 90 ASP A N 1
ATOM 702 C CA . ASP A 1 90 ? 12.766 -1.632 -29.783 1.00 78.12 90 ASP A CA 1
ATOM 703 C C . ASP A 1 90 ? 13.990 -1.999 -30.635 1.00 78.12 90 ASP A C 1
ATOM 705 O O . ASP A 1 90 ? 15.061 -1.419 -30.412 1.00 78.12 90 ASP A O 1
ATOM 709 N N . PRO A 1 91 ? 13.869 -2.934 -31.595 1.00 75.50 91 PRO A N 1
ATOM 710 C CA . PRO A 1 91 ? 15.004 -3.393 -32.392 1.00 75.50 91 PRO A CA 1
ATOM 711 C C . PRO A 1 91 ? 15.605 -2.27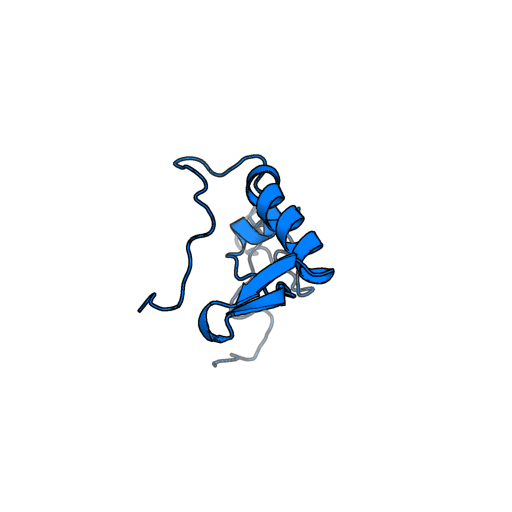2 -33.252 1.00 75.50 91 PRO A C 1
ATOM 713 O O . PRO A 1 91 ? 16.757 -2.361 -33.670 1.00 75.50 91 PRO A O 1
ATOM 716 N N . ARG A 1 92 ? 14.862 -1.182 -33.487 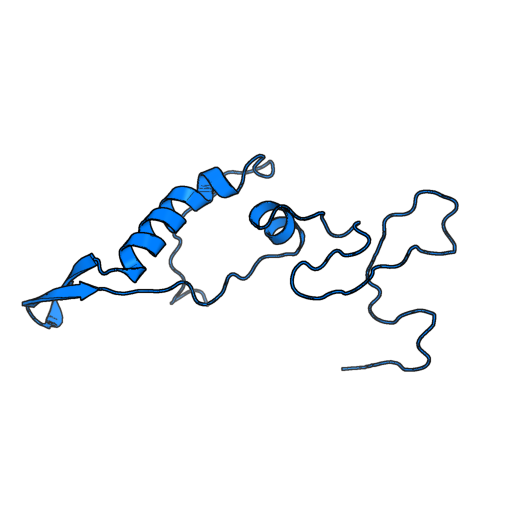1.00 77.00 92 ARG A N 1
ATOM 717 C CA . ARG A 1 92 ? 15.320 -0.019 -34.263 1.00 77.00 92 ARG A CA 1
ATOM 718 C C . ARG A 1 92 ? 16.253 0.892 -33.464 1.00 77.00 92 ARG A C 1
ATOM 720 O O . ARG A 1 92 ? 16.954 1.715 -34.052 1.00 77.00 92 ARG A O 1
ATOM 727 N N . LYS A 1 93 ? 16.284 0.775 -32.132 1.00 74.38 93 LYS A N 1
ATOM 728 C CA . LYS A 1 93 ? 17.167 1.574 -31.271 1.00 74.38 93 LYS A CA 1
ATOM 729 C C . LYS A 1 93 ? 18.485 0.831 -31.046 1.00 74.38 93 LYS A C 1
ATOM 731 O O . LYS A 1 93 ? 18.518 -0.207 -30.391 1.00 74.38 93 LYS A O 1
ATOM 736 N N . LYS A 1 94 ? 19.596 1.389 -31.542 1.00 63.81 94 LYS A N 1
ATOM 737 C CA . LYS A 1 94 ? 20.945 0.871 -31.252 1.00 63.81 94 LYS A CA 1
ATOM 738 C C . LYS A 1 94 ? 21.215 0.941 -29.743 1.00 63.81 94 LYS A C 1
ATOM 740 O O . LYS A 1 94 ? 20.986 1.984 -29.146 1.00 63.81 94 LYS A O 1
ATOM 745 N N . SER A 1 95 ? 21.670 -0.182 -29.173 1.00 62.16 95 SER A N 1
ATOM 746 C CA . SER A 1 95 ? 22.217 -0.389 -27.816 1.00 62.16 95 SER A CA 1
ATOM 747 C C . SER A 1 95 ? 21.834 0.653 -26.749 1.00 62.16 95 SER A C 1
ATOM 749 O O . SER A 1 95 ? 22.399 1.742 -26.708 1.00 62.16 95 SER A O 1
ATOM 751 N N . GLY A 1 96 ? 20.953 0.275 -25.813 1.00 66.88 96 GLY A N 1
ATOM 752 C CA . GLY A 1 96 ? 20.646 1.081 -24.618 1.00 66.88 96 GLY A CA 1
ATOM 753 C C . GLY A 1 96 ? 19.184 1.507 -24.460 1.00 66.88 96 GLY A C 1
ATOM 754 O O . GLY A 1 96 ? 18.856 2.177 -23.488 1.00 66.88 96 GLY A O 1
ATOM 755 N N . GLY A 1 97 ? 18.287 1.103 -25.366 1.00 73.00 97 GLY A N 1
ATOM 756 C CA . GLY A 1 97 ? 16.857 1.407 -25.252 1.00 73.00 97 GLY A CA 1
ATOM 757 C C . GLY A 1 97 ? 16.195 0.749 -24.034 1.00 73.00 97 GLY A C 1
ATOM 758 O O . GLY A 1 97 ? 16.479 -0.412 -23.727 1.00 73.00 97 GLY A O 1
ATOM 759 N N . THR A 1 98 ? 15.314 1.497 -23.365 1.00 79.56 98 THR A N 1
ATOM 760 C CA . THR A 1 98 ? 14.440 1.026 -22.280 1.00 79.56 98 THR A CA 1
ATOM 761 C C . THR A 1 98 ? 13.554 -0.124 -22.761 1.00 79.56 98 THR A C 1
ATOM 763 O O . THR A 1 98 ? 13.053 -0.080 -23.887 1.00 79.56 98 THR A O 1
ATOM 766 N N . TYR A 1 99 ? 13.357 -1.139 -21.918 1.00 87.88 99 TYR A N 1
ATOM 767 C CA . TYR A 1 99 ? 12.379 -2.190 -22.187 1.00 87.88 99 TYR A CA 1
ATOM 768 C C . TYR A 1 99 ? 10.960 -1.621 -22.108 1.00 87.88 99 TYR A C 1
ATOM 770 O O . TYR A 1 99 ? 10.696 -0.715 -21.319 1.00 87.88 99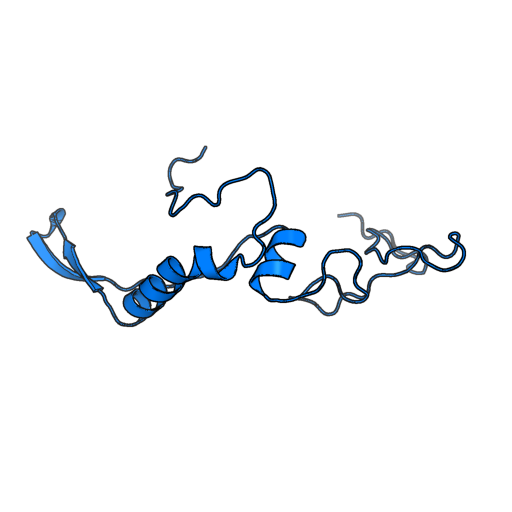 TYR A O 1
ATOM 778 N N . TYR A 1 100 ? 10.050 -2.135 -22.925 1.00 86.94 100 TYR A N 1
ATOM 779 C CA . TYR A 1 100 ? 8.639 -1.769 -22.875 1.00 86.94 100 TYR A CA 1
ATOM 780 C C . TYR A 1 100 ? 7.762 -2.976 -23.197 1.00 86.94 100 TYR A C 1
ATOM 782 O O . TYR A 1 100 ? 8.190 -3.918 -23.865 1.00 86.94 100 TYR A O 1
ATOM 790 N N . VAL A 1 101 ? 6.526 -2.941 -22.712 1.00 86.31 101 VAL A N 1
ATOM 791 C CA . VAL A 1 101 ? 5.506 -3.937 -23.044 1.00 86.31 101 VAL A CA 1
ATOM 792 C C . VAL A 1 101 ? 4.641 -3.340 -24.151 1.00 86.31 101 VAL A C 1
ATOM 794 O O . VAL A 1 101 ? 3.908 -2.386 -23.878 1.00 86.31 101 VAL A O 1
ATOM 797 N N . PRO A 1 102 ? 4.759 -3.804 -25.406 1.00 84.19 102 PRO A N 1
ATOM 798 C CA . PRO A 1 102 ? 3.894 -3.331 -26.472 1.00 84.19 102 PRO A CA 1
ATOM 799 C C . PRO A 1 102 ? 2.469 -3.845 -26.256 1.00 84.19 102 PRO A C 1
ATOM 801 O O . PRO A 1 102 ? 2.271 -4.910 -25.678 1.00 84.19 102 PRO A O 1
ATOM 804 N N . HIS A 1 103 ? 1.484 -3.110 -26.770 1.00 80.88 103 HIS A N 1
ATOM 805 C CA . HIS A 1 103 ? 0.108 -3.605 -26.814 1.00 80.88 103 HIS A CA 1
ATOM 806 C C . HIS A 1 103 ? -0.031 -4.813 -27.758 1.00 80.88 103 HIS A C 1
ATOM 808 O O . HIS A 1 103 ? -0.753 -5.747 -27.443 1.00 80.88 103 HIS A O 1
ATOM 814 N N . GLN A 1 104 ? 0.729 -4.822 -28.859 1.00 79.25 104 GLN A N 1
ATOM 815 C CA . GLN A 1 104 ? 0.862 -5.955 -29.775 1.00 79.25 104 GLN A CA 1
ATOM 816 C C . GLN A 1 104 ? 2.342 -6.275 -29.978 1.00 79.25 104 GLN A C 1
ATOM 818 O O . GLN A 1 104 ? 3.128 -5.383 -30.322 1.00 79.25 104 GLN A O 1
ATOM 823 N N . ARG A 1 105 ? 2.742 -7.532 -29.766 1.00 77.38 105 ARG A N 1
ATOM 824 C CA . ARG A 1 105 ? 4.129 -7.932 -30.009 1.00 77.38 105 ARG A CA 1
ATOM 825 C C . ARG A 1 105 ? 4.424 -7.923 -31.517 1.00 77.38 105 ARG A C 1
ATOM 827 O O . ARG A 1 105 ? 3.575 -8.352 -32.292 1.00 77.38 105 ARG A O 1
ATOM 834 N N . PRO A 1 106 ? 5.602 -7.440 -31.957 1.00 71.75 106 PRO A N 1
ATOM 835 C CA . PRO A 1 106 ? 5.970 -7.427 -33.378 1.00 71.75 106 PRO A CA 1
ATOM 836 C C . PRO A 1 106 ? 5.961 -8.812 -34.044 1.00 71.75 106 PRO A C 1
ATOM 838 O O . PRO A 1 106 ? 5.878 -8.902 -35.262 1.00 71.75 106 PRO A O 1
ATOM 841 N N . ASP A 1 107 ? 6.100 -9.856 -33.235 1.00 70.88 107 ASP A N 1
ATOM 842 C CA . ASP A 1 107 ? 6.178 -11.275 -33.566 1.00 70.88 107 ASP A CA 1
ATOM 843 C C . ASP A 1 107 ? 4.835 -12.020 -33.422 1.00 70.88 107 ASP A C 1
ATOM 845 O O . ASP A 1 107 ? 4.761 -13.210 -33.717 1.00 70.88 107 ASP A O 1
ATOM 849 N N . GLU A 1 108 ? 3.763 -11.333 -33.010 1.00 69.50 108 GLU A N 1
ATOM 850 C CA . GLU A 1 108 ? 2.418 -11.905 -32.907 1.00 69.50 108 GLU A CA 1
ATOM 851 C C . GLU A 1 108 ? 1.540 -11.459 -34.092 1.00 69.50 108 GLU A C 1
ATOM 853 O O . GLU A 1 108 ? 1.014 -10.339 -34.133 1.00 69.50 108 GLU A O 1
ATOM 858 N N . ASP A 1 109 ? 1.344 -12.377 -35.047 1.00 63.09 109 ASP A N 1
ATOM 859 C CA . ASP A 1 109 ? 0.376 -12.274 -36.149 1.00 63.09 109 ASP A CA 1
ATOM 860 C C . ASP A 1 109 ? -1.055 -12.468 -35.619 1.00 63.09 109 ASP A C 1
ATOM 862 O O . ASP A 1 109 ? -1.728 -13.469 -35.858 1.00 63.09 109 ASP A O 1
ATOM 866 N N . GLY A 1 110 ? -1.521 -11.518 -34.820 1.00 58.84 110 GLY A N 1
ATOM 867 C CA . GLY A 1 110 ? -2.849 -11.563 -34.236 1.00 58.84 110 GLY A CA 1
ATOM 868 C C . GLY A 1 110 ? -3.104 -10.302 -33.445 1.00 58.84 110 GLY A C 1
ATOM 869 O O . GLY A 1 110 ? -2.644 -10.166 -32.315 1.00 58.84 110 GLY A O 1
ATOM 870 N N . ALA A 1 111 ? -3.835 -9.367 -34.044 1.00 48.47 111 ALA A N 1
ATOM 871 C CA . ALA A 1 111 ? -4.383 -8.253 -33.299 1.00 48.47 111 ALA A CA 1
ATOM 872 C C . ALA A 1 111 ? -5.380 -8.829 -32.283 1.00 48.47 111 ALA A C 1
ATOM 874 O O . ALA A 1 111 ? -6.503 -9.178 -32.640 1.00 48.47 111 ALA A O 1
ATOM 875 N N . TRP A 1 112 ? -4.969 -8.952 -31.021 1.00 50.81 112 TRP A N 1
ATOM 876 C CA . TRP A 1 112 ? -5.919 -9.009 -29.917 1.00 50.81 112 TRP A CA 1
ATOM 877 C C . TRP A 1 112 ? -6.512 -7.608 -29.787 1.00 50.81 112 TRP A C 1
ATOM 879 O O . TRP A 1 112 ? -6.051 -6.783 -29.004 1.00 50.81 112 TRP A O 1
ATOM 889 N N . THR A 1 113 ? -7.465 -7.298 -30.663 1.00 45.94 113 THR A N 1
ATOM 890 C CA . THR A 1 113 ? -8.381 -6.187 -30.445 1.00 45.94 113 THR A CA 1
ATOM 891 C C . THR A 1 113 ? -9.384 -6.652 -29.401 1.00 45.94 113 THR A C 1
ATOM 893 O O . THR A 1 113 ? -10.207 -7.520 -29.701 1.00 45.94 113 THR A O 1
ATOM 896 N N . ASP A 1 114 ? -9.272 -6.106 -28.193 1.00 43.47 114 ASP A N 1
ATOM 897 C CA . ASP A 1 114 ? -10.421 -5.979 -27.293 1.00 43.47 114 ASP A CA 1
ATOM 898 C C . ASP A 1 114 ? -11.488 -5.062 -27.922 1.00 43.47 114 ASP A C 1
ATOM 900 O O . ASP A 1 114 ? -11.103 -4.077 -28.605 1.00 43.47 114 ASP A O 1
#

InterPro domains:
  IPR004242 Transposon, En/Spm-like [PF02992] (10-105)

Organism: NCBI:txid933852

Radius of gyration: 21.1 Å; Cα contacts (8 Å, |Δi|>4): 102; chains: 1; bounding box: 49×30×59 Å

Secondary structure (DSSP, 8-state):
--TT---------SSPPS-HHHHHHHHHHHHHHHHH-EEEEEGGGTEEEEE----------HHHHHHHTT---TTSSS--SSS-PPPB--TTS-S-PPPB--SS-TT-------

Solvent-accessible surface area (backbone atoms only — not comparable to full-atom values): 7558 Å² total; per-residue (Å²): 137,66,92,89,65,81,85,88,77,83,84,74,74,93,58,81,70,92,56,51,57,74,74,45,43,65,58,53,54,50,46,56,43,20,65,78,41,39,88,38,78,37,79,96,73,76,40,79,44,70,46,64,47,77,88,86,79,83,91,63,56,65,64,57,41,15,57,69,75,70,52,52,39,66,56,26,57,56,37,49,92,88,49,92,51,71,29,47,62,59,86,86,49,77,87,82,60,63,24,38,75,65,97,66,57,97,86,51,98,62,86,84,74,127